Protein AF-A0A2I4C9B1-F1 (afdb_monomer_lite)

pLDDT: mean 78.69, std 13.72, range [33.12, 94.19]

Sequence (118 aa):
MRETKRSGEEERPKWDNKVQYLLTCIGYAVGLGNLWRFPYLCQIYGGGAFLIPYLIALVFEGLPLLYLELAIGQRLRMGSVGVWNSISPLLGGVGIAPMLVSFLCGVFYATILVWVLW

Secondary structure (DSSP, 8-state):
------TT--PPPPPS-HHHHHHHHHHHHS-HHHHHHHHHHHHHTTGGGGHHHHHHHIIIIIHHHHHHHHHHHHHH-S-HHHHHHHH-GGGHHHHHHHHHHHHHHHHHHHHHHHHHH-

Structure (mmCIF, N/CA/C/O backbone):
data_AF-A0A2I4C9B1-F1
#
_entry.id   AF-A0A2I4C9B1-F1
#
loop_
_atom_site.group_PDB
_atom_site.id
_atom_site.type_symbol
_atom_site.label_atom_id
_atom_site.label_alt_id
_atom_site.label_comp_id
_atom_site.label_asym_id
_atom_site.label_entity_id
_atom_site.label_seq_id
_atom_site.pdbx_PDB_ins_code
_atom_site.Cartn_x
_atom_site.Cartn_y
_atom_site.Cartn_z
_atom_site.occupancy
_atom_site.B_iso_or_equiv
_atom_site.auth_seq_id
_atom_site.auth_comp_id
_atom_site.auth_asym_id
_atom_site.auth_atom_id
_atom_site.pdbx_PDB_model_num
ATOM 1 N N . MET A 1 1 ? -35.721 15.806 34.774 1.00 37.75 1 MET A N 1
ATOM 2 C CA . MET A 1 1 ? -35.236 14.529 34.212 1.00 37.75 1 MET A CA 1
ATOM 3 C C . MET A 1 1 ? -34.073 14.859 33.281 1.00 37.75 1 MET A C 1
ATOM 5 O O . MET A 1 1 ? -34.308 15.374 32.199 1.00 37.75 1 MET A O 1
ATOM 9 N N . ARG A 1 2 ? -32.826 14.749 33.759 1.00 33.12 2 ARG A N 1
ATOM 10 C CA . ARG A 1 2 ? -31.621 14.990 32.946 1.00 33.12 2 ARG A CA 1
ATOM 11 C C . ARG A 1 2 ? -31.370 13.720 32.137 1.00 33.12 2 ARG A C 1
ATOM 13 O O . ARG A 1 2 ? -31.045 12.701 32.735 1.00 33.12 2 ARG A O 1
ATOM 20 N N . GLU A 1 3 ? -31.554 13.765 30.822 1.00 43.62 3 GLU A N 1
ATOM 21 C CA . GLU A 1 3 ? -31.039 12.707 29.957 1.00 43.62 3 GLU A CA 1
ATOM 22 C C . GLU A 1 3 ? -29.520 12.840 29.889 1.00 43.62 3 GLU A C 1
ATOM 24 O O . GLU A 1 3 ? -28.957 13.826 29.410 1.00 43.62 3 GLU A O 1
ATOM 29 N N . THR A 1 4 ? -28.856 11.845 30.457 1.00 41.22 4 THR A N 1
ATOM 30 C CA . THR A 1 4 ? -27.414 11.672 30.460 1.00 41.22 4 THR A CA 1
ATOM 31 C C . THR A 1 4 ? -26.935 11.458 29.023 1.00 41.22 4 THR A C 1
ATOM 33 O O . THR A 1 4 ? -26.884 10.328 28.540 1.00 41.22 4 THR A O 1
ATOM 36 N N . LYS A 1 5 ? -26.554 12.536 28.323 1.00 40.28 5 LYS A N 1
ATOM 37 C CA . LYS A 1 5 ? -25.615 12.446 27.196 1.00 40.28 5 LYS A CA 1
ATOM 38 C C . LYS A 1 5 ? -24.366 11.744 27.732 1.00 40.28 5 LYS A C 1
ATOM 40 O O . LYS A 1 5 ? -23.610 12.343 28.494 1.00 40.28 5 LYS A O 1
ATOM 45 N N . ARG A 1 6 ? -24.166 10.470 27.376 1.00 40.19 6 ARG A N 1
ATOM 46 C CA . ARG A 1 6 ? -22.876 9.796 27.555 1.00 40.19 6 ARG A CA 1
ATOM 47 C C . ARG A 1 6 ? -21.861 10.543 26.692 1.00 40.19 6 ARG A C 1
ATOM 49 O O . ARG A 1 6 ? -21.808 10.378 25.481 1.00 40.19 6 ARG A O 1
ATOM 56 N N . SER A 1 7 ? -21.119 11.434 27.333 1.00 43.16 7 SER A N 1
ATOM 57 C CA . SER A 1 7 ? -19.915 12.067 26.818 1.00 43.16 7 SER A CA 1
ATOM 58 C C . SER A 1 7 ? -18.880 10.985 26.496 1.00 43.16 7 SER A C 1
ATOM 60 O O . SER A 1 7 ? -18.407 10.327 27.422 1.00 43.16 7 SER A O 1
ATOM 62 N N . GLY A 1 8 ? -18.540 10.790 25.217 1.00 45.09 8 GLY A N 1
ATOM 63 C CA . GLY A 1 8 ? -17.383 9.966 24.837 1.00 45.09 8 GLY A CA 1
ATOM 64 C C . GLY A 1 8 ? -17.398 9.297 23.459 1.00 45.09 8 GLY A C 1
ATOM 65 O O . GLY A 1 8 ? -16.371 8.757 23.069 1.00 45.09 8 GLY A O 1
ATOM 66 N N . GLU A 1 9 ? -18.497 9.321 22.704 1.00 50.34 9 GLU A N 1
ATOM 67 C CA . GLU A 1 9 ? -18.486 8.853 21.309 1.00 50.34 9 GLU A CA 1
ATOM 68 C C . GLU A 1 9 ? -18.218 10.049 20.389 1.00 50.34 9 GLU A C 1
ATOM 70 O O . GLU A 1 9 ? -19.144 10.737 19.961 1.00 50.34 9 GLU A O 1
ATOM 75 N N . GLU A 1 10 ? -16.940 10.346 20.124 1.00 58.25 10 GLU A N 1
ATOM 76 C CA . GLU A 1 10 ? -16.576 11.189 18.981 1.00 58.25 10 GLU A CA 1
ATOM 77 C C . GLU A 1 10 ? -17.149 10.532 17.720 1.00 58.25 10 GLU A C 1
ATOM 79 O O . GLU A 1 10 ? -16.743 9.436 17.323 1.00 58.25 10 GLU A O 1
ATOM 84 N N . GLU A 1 11 ? -18.152 11.170 17.116 1.00 66.00 11 GLU A N 1
ATOM 85 C CA . GLU A 1 11 ? -18.751 10.689 15.878 1.00 66.00 11 GLU A CA 1
ATOM 86 C C . GLU A 1 11 ? -17.641 10.583 14.818 1.00 66.00 11 GLU A C 1
ATOM 88 O O . GLU A 1 11 ? -16.952 11.563 14.534 1.00 66.00 11 GLU A O 1
ATOM 93 N N . ARG A 1 12 ? -17.423 9.377 14.269 1.00 69.44 12 ARG A N 1
ATOM 94 C CA . ARG A 1 12 ? -16.302 9.107 13.353 1.00 69.44 12 ARG A CA 1
ATOM 95 C C . ARG A 1 12 ? -16.271 10.153 12.229 1.00 69.44 12 ARG A C 1
ATOM 97 O O . ARG A 1 12 ? -17.317 10.355 11.602 1.00 69.44 12 ARG A O 1
ATOM 104 N N . PRO A 1 13 ? -15.104 10.752 11.912 1.00 79.88 13 PRO A N 1
ATOM 105 C CA . PRO A 1 13 ? -15.011 11.743 10.847 1.00 79.88 13 PRO A CA 1
ATOM 106 C C . PRO A 1 13 ? -15.524 11.151 9.531 1.00 79.88 13 PRO A C 1
ATOM 108 O O . PRO A 1 13 ? -15.119 10.060 9.115 1.00 79.88 13 PRO A O 1
ATOM 111 N N . LYS A 1 14 ? -16.465 11.860 8.903 1.00 79.81 14 LYS A N 1
ATOM 112 C CA . LYS A 1 14 ? -17.060 11.509 7.610 1.00 79.81 14 LYS A CA 1
ATOM 113 C C . LYS A 1 14 ? -16.404 12.364 6.530 1.00 79.81 14 LYS A C 1
ATOM 115 O O . LYS A 1 14 ? -16.027 13.502 6.780 1.00 79.81 14 LYS A O 1
ATOM 120 N N . TRP A 1 15 ? -16.278 11.811 5.332 1.00 81.25 15 TRP A N 1
ATOM 121 C CA . TRP A 1 15 ? -15.842 12.578 4.168 1.00 81.25 15 TRP A CA 1
ATOM 122 C C . TRP A 1 15 ? -16.971 13.503 3.714 1.00 81.25 15 TRP A C 1
ATOM 124 O O . TRP A 1 15 ? -18.092 13.026 3.528 1.00 81.25 15 TRP A O 1
ATOM 134 N N . ASP A 1 16 ? -16.669 14.783 3.483 1.00 80.31 16 ASP A N 1
ATOM 135 C CA . ASP A 1 16 ? -17.645 15.746 2.954 1.00 80.31 16 ASP A CA 1
ATOM 136 C C . ASP A 1 16 ? -18.078 15.384 1.530 1.00 80.31 16 ASP A C 1
ATOM 138 O O . ASP A 1 16 ? -19.247 15.505 1.174 1.00 80.31 16 ASP A O 1
ATOM 142 N N . ASN A 1 17 ? -17.143 14.891 0.708 1.00 89.00 17 ASN A N 1
ATOM 143 C CA . ASN A 1 17 ? -17.399 14.569 -0.693 1.00 89.00 17 ASN A CA 1
ATOM 144 C C . ASN A 1 17 ? -16.811 13.216 -1.110 1.00 89.00 17 ASN A C 1
ATOM 146 O O . ASN A 1 17 ? -15.660 12.893 -0.816 1.00 89.00 17 ASN A O 1
ATOM 150 N N . LYS A 1 18 ? -17.564 12.458 -1.922 1.00 84.50 18 LYS A N 1
ATOM 151 C CA . LYS A 1 18 ? -17.085 11.202 -2.539 1.00 84.50 18 LYS A CA 1
ATOM 152 C C . LYS A 1 18 ? -15.841 11.411 -3.406 1.00 84.50 18 LYS A C 1
ATOM 154 O O . LYS A 1 18 ? -14.980 10.540 -3.464 1.00 84.50 18 LYS A O 1
ATOM 159 N N . VAL A 1 19 ? -15.745 12.571 -4.059 1.00 88.81 19 VAL A N 1
ATOM 160 C CA . VAL A 1 19 ? -14.590 12.935 -4.890 1.00 88.81 19 VAL A CA 1
ATOM 161 C C . VAL A 1 19 ? -13.336 13.117 -4.038 1.00 88.81 19 VAL A C 1
ATOM 163 O O . VAL A 1 19 ? -12.282 12.644 -4.439 1.00 88.81 19 VAL A O 1
ATOM 166 N N . GLN A 1 20 ? -13.444 13.727 -2.850 1.00 87.88 20 GLN A N 1
ATOM 167 C CA . GLN A 1 20 ? -12.303 13.863 -1.936 1.00 87.88 20 GLN A CA 1
ATOM 168 C C . GLN A 1 20 ? -11.783 12.490 -1.509 1.00 87.88 20 GLN A C 1
ATOM 170 O O . GLN A 1 20 ? -10.587 12.246 -1.596 1.00 87.88 20 GLN A O 1
ATOM 175 N N . TYR A 1 21 ? -12.685 11.571 -1.151 1.00 86.00 21 TYR A N 1
ATOM 176 C CA . TYR A 1 21 ? -12.308 10.198 -0.814 1.00 86.00 21 TYR A CA 1
ATOM 177 C C . TYR 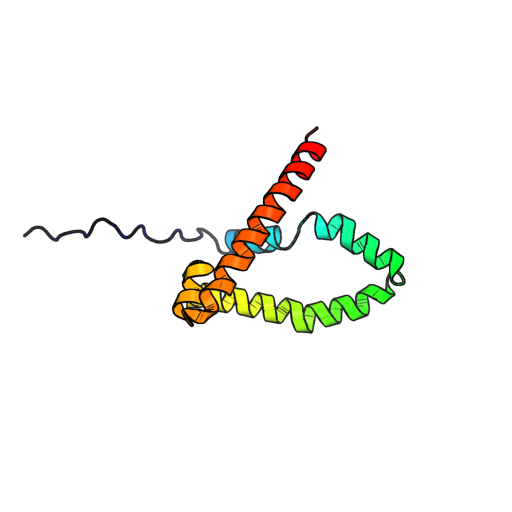A 1 21 ? -11.573 9.498 -1.966 1.00 86.00 21 TYR A C 1
ATOM 179 O O . TYR A 1 21 ? -10.491 8.947 -1.767 1.00 86.00 21 TYR A O 1
ATOM 187 N N . LEU A 1 22 ? -12.125 9.563 -3.183 1.00 88.06 22 LEU A N 1
ATOM 188 C CA . LEU A 1 22 ? -11.498 8.953 -4.356 1.00 88.06 22 LEU A CA 1
ATOM 189 C C . LEU A 1 22 ? -10.124 9.571 -4.647 1.00 88.06 22 LEU A C 1
ATOM 191 O O . LEU A 1 22 ? -9.173 8.846 -4.927 1.00 88.06 22 LEU A O 1
ATOM 195 N N . LEU A 1 23 ? -10.009 10.896 -4.546 1.00 87.94 23 LEU A N 1
ATOM 196 C CA . LEU A 1 23 ? -8.764 11.613 -4.799 1.00 87.94 23 LEU A CA 1
ATOM 197 C C . LEU A 1 23 ? -7.690 11.263 -3.761 1.00 87.94 23 LEU A C 1
ATOM 199 O O . LEU A 1 23 ? -6.537 11.070 -4.133 1.00 87.94 23 LEU A O 1
ATOM 203 N N . THR A 1 24 ? -8.059 11.098 -2.487 1.00 88.56 24 THR A N 1
ATOM 204 C CA . THR A 1 24 ? -7.145 10.604 -1.447 1.00 88.56 24 THR A CA 1
ATOM 205 C C . THR A 1 24 ? -6.672 9.181 -1.745 1.00 88.56 24 THR A C 1
ATOM 207 O O . THR A 1 24 ? -5.480 8.906 -1.629 1.00 88.56 24 THR A O 1
ATOM 210 N N . CYS A 1 25 ? -7.563 8.282 -2.177 1.00 87.12 25 CYS A N 1
ATOM 211 C CA . CYS A 1 25 ? -7.177 6.920 -2.557 1.00 87.12 25 CYS A CA 1
ATOM 212 C C . CYS A 1 25 ? -6.227 6.897 -3.764 1.00 87.12 25 CYS A C 1
ATOM 214 O O . CYS A 1 25 ? -5.235 6.171 -3.746 1.00 87.12 25 CYS A O 1
ATOM 216 N N . ILE A 1 26 ? -6.493 7.708 -4.793 1.00 88.56 26 ILE A N 1
ATOM 217 C CA . ILE A 1 26 ? -5.619 7.817 -5.971 1.00 88.56 26 ILE A CA 1
ATOM 218 C C . ILE A 1 26 ? -4.268 8.425 -5.581 1.00 88.56 26 ILE A C 1
ATOM 220 O O . ILE A 1 26 ? -3.232 7.912 -5.992 1.00 88.56 26 ILE A O 1
ATOM 224 N N . GLY A 1 27 ? -4.261 9.469 -4.748 1.00 87.31 27 GLY A N 1
ATOM 225 C CA . GLY A 1 27 ? -3.032 10.085 -4.243 1.00 87.31 27 GLY A CA 1
ATOM 226 C C . GLY A 1 27 ? -2.188 9.130 -3.396 1.00 87.31 27 GLY A C 1
ATOM 227 O O . GLY A 1 27 ? -0.967 9.172 -3.466 1.00 87.31 27 GLY A O 1
ATOM 228 N N . TYR A 1 28 ? -2.822 8.224 -2.648 1.00 84.94 28 TYR A N 1
ATOM 229 C CA . TYR A 1 28 ? -2.117 7.157 -1.937 1.00 84.94 28 TYR A CA 1
ATOM 230 C C . TYR A 1 28 ? -1.537 6.098 -2.890 1.00 84.94 28 TYR A C 1
ATOM 232 O O . TYR A 1 28 ? -0.433 5.606 -2.669 1.00 84.94 28 TYR A O 1
ATOM 240 N N . ALA A 1 29 ? -2.258 5.757 -3.963 1.00 85.56 29 ALA A N 1
ATOM 241 C CA . ALA A 1 29 ? -1.816 4.765 -4.944 1.00 85.56 29 ALA A CA 1
ATOM 242 C C . ALA A 1 29 ? -0.686 5.273 -5.861 1.00 85.56 29 ALA A C 1
ATOM 244 O O . ALA A 1 29 ? 0.145 4.488 -6.322 1.00 85.56 29 ALA A O 1
ATOM 245 N N . VAL A 1 30 ? -0.644 6.578 -6.144 1.00 84.31 30 VAL A N 1
ATOM 246 C CA . VAL A 1 30 ? 0.359 7.205 -7.015 1.00 84.31 30 VAL A CA 1
ATOM 247 C C . VAL A 1 30 ? 1.458 7.852 -6.168 1.00 84.31 30 VAL A C 1
ATOM 249 O O . VAL A 1 30 ? 1.312 8.974 -5.697 1.00 84.31 30 VAL A O 1
ATOM 252 N N . GLY A 1 31 ? 2.587 7.155 -6.000 1.00 80.25 31 GLY A N 1
ATOM 253 C CA . GLY A 1 31 ? 3.759 7.655 -5.262 1.00 80.25 31 GLY A CA 1
ATOM 254 C C . GLY A 1 31 ? 5.028 7.798 -6.111 1.00 80.25 31 GLY A C 1
ATOM 255 O O . GLY A 1 31 ? 5.068 7.381 -7.269 1.00 80.25 31 GLY A O 1
ATOM 256 N N . LEU A 1 32 ? 6.110 8.314 -5.503 1.00 73.44 32 LEU A N 1
ATOM 257 C CA . LEU A 1 32 ? 7.450 8.417 -6.125 1.00 73.44 32 LEU A CA 1
ATOM 258 C C . LEU A 1 32 ? 7.944 7.077 -6.695 1.00 73.44 32 LEU A C 1
ATOM 260 O O . LEU A 1 32 ? 8.627 7.049 -7.718 1.00 73.44 32 LEU A O 1
ATOM 264 N N . GLY A 1 33 ? 7.527 5.962 -6.086 1.00 72.19 33 GLY A N 1
ATOM 265 C CA . GLY A 1 33 ? 7.772 4.614 -6.595 1.00 72.19 33 GLY A CA 1
ATOM 266 C C . GLY A 1 33 ? 7.336 4.413 -8.049 1.00 72.19 33 GLY A C 1
ATOM 267 O O . GLY A 1 33 ? 8.088 3.826 -8.824 1.00 72.19 33 GLY A O 1
ATOM 268 N N . ASN A 1 34 ? 6.183 4.951 -8.457 1.00 78.38 34 ASN A N 1
ATOM 269 C CA . ASN A 1 34 ? 5.710 4.830 -9.840 1.00 78.38 34 ASN A CA 1
ATOM 270 C C . ASN A 1 34 ? 6.541 5.669 -10.819 1.00 78.38 34 ASN A C 1
ATOM 272 O O . ASN A 1 34 ? 6.621 5.319 -11.990 1.00 78.38 34 ASN A O 1
ATOM 276 N N . LEU A 1 35 ? 7.181 6.745 -10.357 1.00 76.31 35 LEU A N 1
ATOM 277 C CA . LEU A 1 35 ? 7.952 7.640 -11.220 1.00 76.31 35 LEU A CA 1
ATOM 278 C C . LEU A 1 35 ? 9.357 7.113 -11.513 1.00 76.31 35 LEU A C 1
ATOM 280 O O . LEU A 1 35 ? 9.813 7.242 -12.642 1.00 76.31 35 LEU A O 1
ATOM 284 N N . TRP A 1 36 ? 10.040 6.503 -10.537 1.00 72.81 36 TRP A N 1
ATOM 285 C CA . TRP A 1 36 ? 11.408 6.002 -10.743 1.00 72.81 36 TRP A CA 1
ATOM 286 C C . TRP A 1 36 ? 11.489 4.490 -10.969 1.00 72.81 36 TRP A C 1
ATOM 288 O O . TRP A 1 36 ? 12.344 4.022 -11.716 1.00 72.81 36 TRP A O 1
ATOM 298 N N . ARG A 1 37 ? 10.619 3.690 -10.336 1.00 78.56 37 ARG A N 1
ATOM 299 C CA . ARG A 1 37 ? 10.821 2.231 -10.237 1.00 78.56 37 ARG A CA 1
ATOM 300 C C . ARG A 1 37 ? 10.232 1.568 -11.459 1.00 78.56 37 ARG A C 1
ATOM 302 O O . ARG A 1 37 ? 10.845 0.680 -12.036 1.00 78.56 37 ARG A O 1
ATOM 309 N N . PHE A 1 38 ? 9.062 2.044 -11.864 1.00 81.19 38 PHE A N 1
ATOM 310 C CA . PHE A 1 38 ? 8.378 1.569 -13.051 1.00 81.19 38 PHE A CA 1
ATOM 311 C C . PHE A 1 38 ? 9.225 1.713 -14.328 1.00 81.19 38 PHE A C 1
ATOM 313 O O . PHE A 1 38 ? 9.446 0.688 -14.975 1.00 81.19 38 PHE A O 1
ATOM 320 N N . PRO A 1 39 ? 9.784 2.893 -14.681 1.00 79.12 39 PRO A N 1
ATOM 321 C CA . PRO A 1 39 ? 10.628 3.000 -15.873 1.00 79.12 39 PRO A CA 1
ATOM 322 C C . PRO A 1 39 ? 11.931 2.204 -15.744 1.00 79.12 39 PRO A C 1
ATOM 324 O O . PRO A 1 39 ? 12.347 1.575 -16.716 1.00 79.12 39 PRO A O 1
ATOM 327 N N . TYR A 1 40 ? 12.533 2.155 -14.549 1.00 78.31 40 TYR A N 1
ATOM 328 C CA . TYR A 1 40 ? 13.748 1.373 -14.306 1.00 78.31 40 TYR A CA 1
ATOM 329 C C . TYR A 1 40 ? 13.529 -0.129 -14.546 1.00 78.31 40 TYR A C 1
ATOM 331 O O . TYR A 1 40 ? 14.312 -0.765 -15.250 1.00 78.31 40 TYR A O 1
ATOM 339 N N . LEU A 1 41 ? 12.434 -0.699 -14.027 1.00 80.44 41 LEU A N 1
ATOM 340 C CA . LEU A 1 41 ? 12.102 -2.110 -14.250 1.00 80.44 41 LEU A CA 1
ATOM 341 C C . LEU A 1 41 ? 11.723 -2.374 -15.706 1.00 80.44 41 LEU A C 1
ATOM 343 O O . LEU A 1 41 ? 12.178 -3.368 -16.268 1.00 80.44 41 LEU A O 1
ATOM 347 N N . CYS A 1 42 ? 10.951 -1.483 -16.336 1.00 81.50 42 CYS A N 1
ATOM 348 C CA . CYS A 1 42 ? 10.630 -1.626 -17.752 1.00 81.50 42 CYS A CA 1
ATOM 349 C C . CYS A 1 42 ? 11.916 -1.705 -18.581 1.00 81.50 42 CYS A C 1
ATOM 351 O O . CYS A 1 42 ? 12.050 -2.606 -19.393 1.00 81.50 42 CYS A O 1
ATOM 353 N N . GLN A 1 43 ? 12.906 -0.843 -18.338 1.00 78.31 43 GLN A N 1
ATOM 354 C CA . GLN A 1 43 ? 14.136 -0.836 -19.130 1.00 78.31 43 GLN A CA 1
ATOM 355 C C . GLN A 1 43 ? 14.969 -2.123 -18.989 1.00 78.31 43 GLN A C 1
ATOM 357 O O . GLN A 1 43 ? 15.531 -2.589 -19.978 1.00 78.31 43 GLN A O 1
ATOM 362 N N . ILE A 1 44 ? 15.034 -2.720 -17.796 1.00 82.81 44 ILE A N 1
ATOM 363 C CA . ILE A 1 44 ? 15.861 -3.914 -17.540 1.00 82.81 44 ILE A CA 1
ATOM 364 C C . ILE A 1 44 ? 15.188 -5.194 -18.046 1.00 82.81 44 ILE A C 1
ATOM 366 O O . ILE A 1 44 ? 15.862 -6.082 -18.563 1.00 82.81 44 ILE A O 1
ATOM 370 N N . TYR A 1 45 ? 13.862 -5.289 -17.939 1.00 79.06 45 TYR A N 1
ATOM 371 C CA . TYR A 1 45 ? 13.103 -6.502 -18.263 1.00 79.06 45 TYR A CA 1
ATOM 372 C C . TYR A 1 45 ? 12.508 -6.499 -19.684 1.00 79.06 45 TYR A C 1
ATOM 374 O O . TYR A 1 45 ? 11.456 -7.088 -19.928 1.00 79.06 45 TYR A O 1
ATOM 382 N N . GLY A 1 46 ? 13.187 -5.862 -20.644 1.00 78.56 46 GLY A N 1
ATOM 383 C CA . GLY A 1 46 ? 12.800 -5.911 -22.062 1.00 78.56 46 GLY A CA 1
ATOM 384 C C . GLY A 1 46 ? 11.843 -4.803 -22.516 1.00 78.56 46 GLY A C 1
ATOM 385 O O . GLY A 1 46 ? 11.072 -4.986 -23.459 1.00 78.56 46 GLY A O 1
ATOM 386 N N . GLY A 1 47 ? 11.875 -3.644 -21.860 1.00 80.19 47 GLY A N 1
ATOM 387 C CA . GLY A 1 47 ? 11.112 -2.452 -22.226 1.00 80.19 47 GLY A CA 1
ATOM 388 C C . GLY A 1 47 ? 9.604 -2.674 -22.123 1.00 80.19 47 GLY A C 1
ATOM 389 O O . GLY A 1 47 ? 9.063 -3.003 -21.069 1.00 80.19 47 GLY A O 1
ATOM 390 N N . GLY A 1 48 ? 8.920 -2.507 -23.256 1.00 75.62 48 GLY A N 1
ATOM 391 C CA . GLY A 1 48 ? 7.470 -2.676 -23.364 1.00 75.62 48 GLY A CA 1
ATOM 392 C C . GLY A 1 48 ? 6.978 -4.115 -23.176 1.00 75.62 48 GLY A C 1
ATOM 393 O O . GLY A 1 48 ? 5.801 -4.306 -22.887 1.00 75.62 48 GLY A O 1
ATOM 394 N N . ALA A 1 49 ? 7.843 -5.132 -23.274 1.00 82.25 49 ALA A N 1
ATOM 395 C CA . ALA A 1 49 ? 7.438 -6.518 -23.022 1.00 82.25 49 ALA A CA 1
ATOM 396 C C . ALA A 1 49 ? 7.086 -6.765 -21.543 1.00 82.25 49 ALA A C 1
ATOM 398 O O . ALA A 1 49 ? 6.226 -7.592 -21.250 1.00 82.25 49 ALA A O 1
ATOM 399 N N . PHE A 1 50 ? 7.680 -5.998 -20.620 1.00 81.69 50 PHE A N 1
ATOM 400 C CA . PHE A 1 50 ? 7.383 -6.059 -19.186 1.00 81.69 50 PHE A CA 1
ATOM 401 C C . PHE A 1 50 ? 5.966 -5.562 -18.843 1.00 81.69 50 PHE A C 1
ATOM 403 O O . PHE A 1 50 ? 5.399 -5.959 -17.825 1.00 81.69 50 PHE A O 1
ATOM 410 N N . LEU A 1 51 ? 5.347 -4.751 -19.712 1.00 82.69 51 LEU A N 1
ATOM 411 C CA . LEU A 1 51 ? 3.983 -4.254 -19.497 1.00 82.69 51 LEU A CA 1
ATOM 412 C C . LEU A 1 51 ? 2.938 -5.376 -19.522 1.00 82.69 51 LEU A C 1
ATOM 414 O O . LEU A 1 51 ? 1.943 -5.292 -18.809 1.00 82.69 51 LEU A O 1
ATOM 418 N N . ILE A 1 52 ? 3.151 -6.420 -20.327 1.00 87.06 52 ILE A N 1
ATOM 419 C CA . ILE A 1 52 ? 2.197 -7.526 -20.489 1.00 87.06 52 ILE A CA 1
ATOM 420 C C . ILE A 1 52 ? 2.014 -8.301 -19.170 1.00 87.06 52 ILE A C 1
ATOM 422 O O . ILE A 1 52 ? 0.885 -8.346 -18.674 1.00 87.06 52 ILE A O 1
ATOM 426 N N . PRO A 1 53 ? 3.068 -8.867 -18.543 1.00 88.38 53 PRO A N 1
ATOM 427 C CA . PRO A 1 53 ? 2.923 -9.535 -17.252 1.00 88.38 53 PRO A CA 1
ATOM 428 C C . PRO A 1 53 ? 2.515 -8.561 -16.140 1.00 88.38 53 PRO A C 1
ATOM 430 O O . PRO A 1 53 ? 1.754 -8.951 -15.257 1.00 88.38 53 PRO A O 1
ATOM 433 N N . TYR A 1 54 ? 2.948 -7.295 -16.201 1.00 86.81 54 TYR A N 1
ATOM 434 C CA . TYR A 1 54 ? 2.546 -6.273 -15.233 1.00 86.81 54 TYR A CA 1
ATOM 435 C C . TYR A 1 54 ? 1.031 -6.020 -15.247 1.00 86.81 54 TYR A C 1
ATOM 437 O O . TYR A 1 54 ? 0.405 -6.015 -14.191 1.00 86.81 54 TYR A O 1
ATOM 445 N N . LEU A 1 55 ? 0.421 -5.862 -16.426 1.00 88.88 55 LEU A N 1
ATOM 446 C CA . LEU A 1 55 ? -1.026 -5.657 -16.551 1.00 88.88 55 LEU A CA 1
ATOM 447 C C . LEU A 1 55 ? -1.823 -6.882 -16.102 1.00 88.88 55 LEU A C 1
ATOM 449 O O . LEU A 1 55 ? -2.850 -6.732 -15.443 1.00 88.88 55 LEU A O 1
ATOM 453 N N . ILE A 1 56 ? -1.343 -8.088 -16.414 1.00 92.44 56 ILE A N 1
ATOM 454 C CA . ILE A 1 56 ? -1.978 -9.332 -15.965 1.00 92.44 56 ILE A CA 1
ATOM 455 C C . ILE A 1 56 ? -1.948 -9.399 -14.433 1.00 92.44 56 ILE A C 1
ATOM 457 O O . ILE A 1 56 ? -2.999 -9.535 -13.812 1.00 92.44 56 ILE A O 1
ATOM 461 N N . ALA A 1 57 ? -0.782 -9.221 -13.806 1.00 90.81 57 ALA A N 1
ATOM 462 C CA . ALA A 1 57 ? -0.669 -9.208 -12.347 1.00 90.81 57 ALA A CA 1
ATOM 463 C C . ALA A 1 57 ? -1.525 -8.095 -11.713 1.00 90.81 57 ALA A C 1
ATOM 465 O O . ALA A 1 57 ? -2.198 -8.315 -10.710 1.00 90.81 57 ALA A O 1
ATOM 466 N N . LEU A 1 58 ? -1.591 -6.915 -12.330 1.00 89.50 58 LEU A N 1
ATOM 467 C CA . LEU A 1 58 ? -2.411 -5.811 -11.835 1.00 89.50 58 LEU A CA 1
ATOM 468 C C . LEU A 1 58 ? -3.912 -6.134 -11.860 1.00 89.50 58 LEU A C 1
ATOM 470 O O . LEU A 1 58 ? -4.622 -5.791 -10.916 1.00 89.50 58 LEU A O 1
ATOM 474 N N . VAL A 1 59 ? -4.405 -6.804 -12.903 1.00 93.44 59 VAL A N 1
ATOM 475 C CA . VAL A 1 59 ? -5.826 -7.173 -13.008 1.00 93.44 59 VAL A CA 1
ATOM 476 C C . VAL A 1 59 ? -6.178 -8.351 -12.098 1.00 93.44 59 VAL A C 1
ATOM 478 O O . VAL A 1 59 ? -7.241 -8.334 -11.481 1.00 93.44 59 VAL A O 1
ATOM 481 N N . PHE A 1 60 ? -5.306 -9.356 -11.994 1.00 92.69 60 PHE A N 1
ATOM 482 C CA . PHE A 1 60 ? -5.579 -10.578 -11.228 1.00 92.69 60 PHE A CA 1
ATOM 483 C C . PHE A 1 60 ? -5.225 -10.492 -9.743 1.00 92.69 60 PHE A C 1
ATOM 485 O O . PHE A 1 60 ? -5.828 -11.203 -8.948 1.00 92.69 60 PHE A O 1
ATOM 492 N N . GLU A 1 61 ? -4.268 -9.653 -9.358 1.00 92.50 61 GLU A N 1
ATOM 493 C CA . GLU A 1 61 ? -3.829 -9.495 -7.969 1.00 92.50 61 GLU A CA 1
ATOM 494 C C . GLU A 1 61 ? -4.142 -8.085 -7.456 1.00 92.50 61 GLU A C 1
ATOM 496 O O . GLU A 1 61 ? -4.796 -7.930 -6.427 1.00 92.50 61 GLU A O 1
ATOM 501 N N . GLY A 1 62 ? -3.757 -7.046 -8.204 1.00 90.00 62 GLY A N 1
ATOM 502 C CA . GLY A 1 62 ? -3.882 -5.650 -7.766 1.00 90.00 62 GLY A CA 1
ATOM 503 C C . GLY A 1 62 ? -5.328 -5.190 -7.543 1.00 90.00 62 GLY A C 1
ATOM 504 O O . GLY A 1 62 ? -5.683 -4.745 -6.450 1.00 90.00 62 GLY A O 1
ATOM 505 N N . LEU A 1 63 ? -6.180 -5.308 -8.566 1.00 90.25 63 LEU A N 1
ATOM 506 C CA . LEU A 1 63 ? -7.597 -4.935 -8.485 1.00 90.25 63 LEU A CA 1
ATOM 507 C C . LEU A 1 63 ? -8.381 -5.714 -7.415 1.00 90.25 63 LEU A C 1
ATOM 509 O O . LEU A 1 63 ? -9.077 -5.063 -6.629 1.00 90.25 63 LEU A O 1
ATOM 513 N N . PRO A 1 64 ? -8.310 -7.059 -7.337 1.00 91.50 64 PRO A N 1
ATOM 514 C CA . PRO A 1 64 ? -9.067 -7.791 -6.328 1.00 91.50 64 PRO A CA 1
ATOM 515 C C . PRO A 1 64 ? -8.583 -7.502 -4.909 1.00 91.50 64 PRO A C 1
ATOM 517 O O . PRO A 1 64 ? -9.418 -7.388 -4.014 1.00 91.50 64 PRO A O 1
ATOM 520 N N . LEU A 1 65 ? -7.275 -7.324 -4.696 1.00 88.94 65 LEU A N 1
ATOM 521 C CA . LEU A 1 65 ? -6.735 -7.011 -3.374 1.00 88.94 65 LEU A CA 1
ATOM 522 C C . LEU A 1 65 ? -7.145 -5.603 -2.921 1.00 88.94 65 LEU A C 1
ATOM 524 O O . LEU A 1 65 ? -7.601 -5.434 -1.791 1.00 88.94 65 LEU A O 1
ATOM 528 N N . LEU A 1 66 ? -7.101 -4.612 -3.821 1.00 88.75 66 LEU A N 1
ATOM 529 C CA . LEU A 1 66 ? -7.602 -3.263 -3.542 1.00 88.75 66 LEU A CA 1
ATOM 530 C C . LEU A 1 66 ? -9.109 -3.266 -3.251 1.00 88.75 66 LEU A C 1
ATOM 532 O O . LEU A 1 66 ? -9.560 -2.629 -2.301 1.00 88.75 66 LEU A O 1
ATOM 536 N N . TYR A 1 67 ? -9.899 -3.988 -4.051 1.00 88.38 67 TYR A N 1
ATOM 537 C CA . TYR A 1 67 ? -11.343 -4.082 -3.848 1.00 88.38 67 TYR A CA 1
ATOM 538 C C . TYR A 1 67 ? -11.688 -4.740 -2.509 1.00 88.38 67 TYR A C 1
ATOM 540 O O . TYR A 1 67 ? -12.562 -4.251 -1.793 1.00 88.38 67 TYR A O 1
ATOM 548 N N . LEU A 1 68 ? -10.986 -5.816 -2.151 1.00 87.88 68 LEU A N 1
ATOM 549 C CA . LEU A 1 68 ? -11.167 -6.522 -0.888 1.00 87.88 68 LEU A CA 1
ATOM 550 C C . LEU A 1 68 ? -10.832 -5.621 0.305 1.00 87.88 68 LEU A C 1
ATOM 552 O O . LEU A 1 68 ? -11.642 -5.517 1.224 1.00 87.88 68 LEU A O 1
ATOM 556 N N . GLU A 1 69 ? -9.700 -4.917 0.269 1.00 85.81 69 GLU A N 1
ATOM 557 C CA . GLU A 1 69 ? -9.286 -4.006 1.343 1.00 85.81 69 GLU A CA 1
ATOM 558 C C . GLU A 1 69 ? -10.312 -2.878 1.549 1.00 85.81 69 GLU A C 1
ATOM 560 O O . GLU A 1 69 ? -10.746 -2.601 2.671 1.00 85.81 69 GLU A O 1
ATOM 565 N N . LEU A 1 70 ? -10.781 -2.269 0.453 1.00 87.06 70 LEU A N 1
ATOM 566 C CA . LEU A 1 70 ? -11.805 -1.225 0.502 1.00 87.06 70 LEU A CA 1
ATOM 567 C C . LEU A 1 70 ? -13.146 -1.769 1.016 1.00 87.06 70 LEU A C 1
ATOM 569 O O . LEU A 1 70 ? -13.778 -1.138 1.866 1.00 87.06 70 LEU A O 1
ATOM 573 N N . ALA A 1 71 ? -13.571 -2.948 0.554 1.00 86.56 71 ALA A N 1
ATOM 574 C CA . ALA A 1 71 ? -14.815 -3.579 0.984 1.00 86.56 71 ALA A CA 1
ATOM 575 C C . ALA A 1 71 ? -14.789 -3.926 2.482 1.00 86.56 71 ALA A C 1
ATOM 577 O O . ALA A 1 71 ? -15.746 -3.623 3.201 1.00 86.56 71 ALA A O 1
ATOM 578 N N . ILE A 1 72 ? -13.691 -4.505 2.976 1.00 83.94 72 ILE A N 1
ATOM 579 C CA . ILE A 1 72 ? -13.498 -4.830 4.395 1.00 83.94 72 ILE A CA 1
ATOM 580 C C . ILE A 1 72 ? -13.461 -3.549 5.237 1.00 83.94 72 ILE A C 1
ATOM 582 O O . ILE A 1 72 ? -14.181 -3.451 6.237 1.00 83.94 72 ILE A O 1
ATOM 586 N N . GLY A 1 73 ? -12.708 -2.534 4.805 1.00 81.75 73 GLY A N 1
ATOM 587 C CA . GLY A 1 73 ? -12.626 -1.242 5.488 1.00 81.75 73 GLY A CA 1
ATOM 588 C C . GLY A 1 73 ? -13.979 -0.527 5.589 1.00 81.75 73 GLY A C 1
ATOM 589 O O . GLY A 1 73 ? -14.313 0.048 6.632 1.00 81.75 73 GLY A O 1
ATOM 590 N N . GLN A 1 74 ? -14.806 -0.611 4.542 1.00 81.56 74 GLN A N 1
ATOM 591 C CA . GLN A 1 74 ? -16.162 -0.056 4.534 1.00 81.56 74 GLN A CA 1
ATOM 592 C C . GLN A 1 74 ? -17.156 -0.867 5.379 1.00 81.56 74 GLN A C 1
ATOM 594 O O . GLN A 1 74 ? -18.052 -0.271 5.984 1.00 81.56 74 GLN A O 1
ATOM 599 N N . ARG A 1 75 ? -17.012 -2.201 5.438 1.00 78.19 75 ARG A N 1
ATOM 600 C CA . ARG A 1 75 ? -17.886 -3.101 6.212 1.00 78.19 75 ARG A CA 1
ATOM 601 C C . ARG A 1 75 ? -17.644 -3.010 7.712 1.00 78.19 75 ARG A C 1
ATOM 603 O O . ARG A 1 75 ? -18.596 -2.813 8.460 1.00 78.19 75 ARG A O 1
ATOM 610 N N . LEU A 1 76 ? -16.393 -3.147 8.144 1.00 77.38 76 LEU A N 1
ATOM 611 C CA . LEU A 1 76 ? -16.051 -3.221 9.566 1.00 77.38 76 LEU A CA 1
ATOM 612 C C . LEU A 1 76 ? -15.961 -1.844 10.213 1.00 77.38 76 LEU A C 1
ATOM 614 O O . LEU A 1 76 ? -16.123 -1.730 11.420 1.00 77.38 76 LEU A O 1
ATOM 618 N N . ARG A 1 77 ? -15.737 -0.789 9.419 1.00 72.50 77 ARG A N 1
ATOM 619 C CA . ARG A 1 77 ? -15.661 0.601 9.887 1.00 72.50 77 ARG A CA 1
ATOM 620 C C . ARG A 1 77 ? -14.711 0.810 11.086 1.00 72.50 77 ARG A C 1
ATOM 622 O O . ARG A 1 77 ? -14.888 1.766 11.839 1.00 72.50 77 ARG A O 1
ATOM 629 N N . MET A 1 78 ? -13.682 -0.021 11.216 1.00 72.12 78 MET A N 1
ATOM 630 C CA . MET A 1 78 ? -12.650 0.055 12.252 1.00 72.12 78 MET A CA 1
ATOM 631 C C . MET A 1 78 ? -11.282 0.350 11.623 1.00 72.12 78 MET A C 1
ATOM 633 O O . MET A 1 78 ? -11.112 0.227 10.411 1.00 72.12 78 MET A O 1
ATOM 637 N N . GLY A 1 79 ? -10.312 0.786 12.432 1.00 70.31 79 GLY A N 1
ATOM 638 C CA . GLY A 1 79 ? -8.923 0.942 11.985 1.00 70.31 79 GLY A CA 1
ATOM 639 C C . GLY A 1 79 ? -8.267 -0.409 11.683 1.00 70.31 79 GLY A C 1
ATOM 640 O O . GLY A 1 79 ? -8.780 -1.443 12.102 1.00 70.31 79 GLY A O 1
ATOM 641 N N . SER A 1 80 ? -7.118 -0.406 11.000 1.00 67.44 80 SER A N 1
ATOM 642 C CA . SER A 1 80 ? -6.446 -1.636 10.540 1.00 67.44 80 SER A CA 1
ATOM 643 C C . SER A 1 80 ? -6.220 -2.651 11.679 1.00 67.44 80 SER A C 1
ATOM 645 O O . SER A 1 80 ? -6.615 -3.806 11.566 1.00 67.44 80 SER A O 1
ATOM 647 N N . VAL A 1 81 ? -5.746 -2.211 12.853 1.00 68.50 81 VAL A N 1
ATOM 648 C CA . VAL A 1 81 ? -5.595 -3.076 14.046 1.00 68.50 81 VAL A CA 1
ATOM 649 C C . VAL A 1 81 ? -6.944 -3.572 14.595 1.00 68.50 81 VAL A C 1
ATOM 651 O O . VAL A 1 81 ? -7.061 -4.721 15.012 1.00 68.50 81 VAL A O 1
ATOM 654 N N . GLY A 1 82 ? -7.984 -2.733 14.566 1.00 65.62 82 GLY A N 1
ATOM 655 C CA . GLY A 1 82 ? -9.323 -3.080 15.059 1.00 65.62 82 GLY A CA 1
ATOM 656 C C . GLY A 1 82 ? -10.073 -4.068 14.160 1.00 65.62 82 GLY A C 1
ATOM 6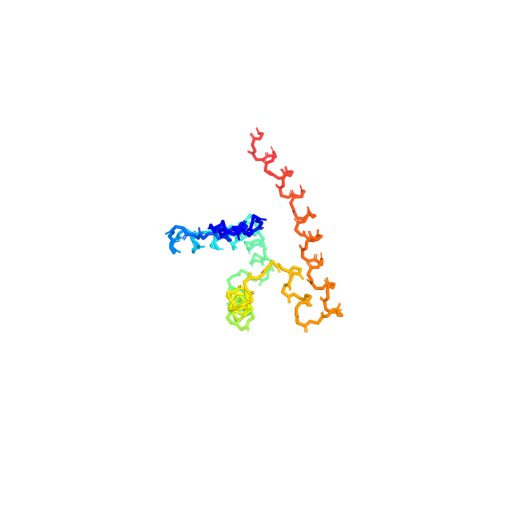57 O O . GLY A 1 82 ? -10.799 -4.922 14.664 1.00 65.62 82 GLY A O 1
ATOM 658 N N . VAL A 1 83 ? -9.854 -4.000 12.844 1.00 70.38 83 VAL A N 1
ATOM 659 C CA . VAL A 1 83 ? -10.392 -4.944 11.851 1.00 70.38 83 VAL A CA 1
ATOM 660 C C . VAL A 1 83 ? -9.852 -6.349 12.100 1.00 70.38 83 VAL A C 1
ATOM 662 O O . VAL A 1 83 ? -10.633 -7.285 12.267 1.00 70.38 83 VAL A O 1
ATOM 665 N N . TRP A 1 84 ? -8.528 -6.490 12.199 1.00 68.62 84 TRP A N 1
ATOM 666 C CA . TRP A 1 84 ? -7.895 -7.795 12.388 1.00 68.62 84 TRP A CA 1
ATOM 667 C C . TRP A 1 84 ? -8.178 -8.393 13.770 1.00 68.62 84 TRP A C 1
ATOM 669 O O . TRP A 1 84 ? -8.440 -9.590 13.862 1.00 68.62 84 TRP A O 1
ATOM 679 N N . ASN A 1 85 ? -8.251 -7.565 14.820 1.00 64.81 85 ASN A N 1
ATOM 680 C CA . ASN A 1 85 ? -8.623 -8.020 16.164 1.00 64.81 85 ASN A CA 1
ATOM 681 C C . ASN A 1 85 ? -10.100 -8.465 16.261 1.00 64.81 85 ASN A C 1
ATOM 683 O O . ASN A 1 85 ? -10.423 -9.353 17.043 1.00 64.81 85 ASN A O 1
ATOM 687 N N . SER A 1 86 ? -10.993 -7.889 15.443 1.00 64.94 86 SER A N 1
ATOM 68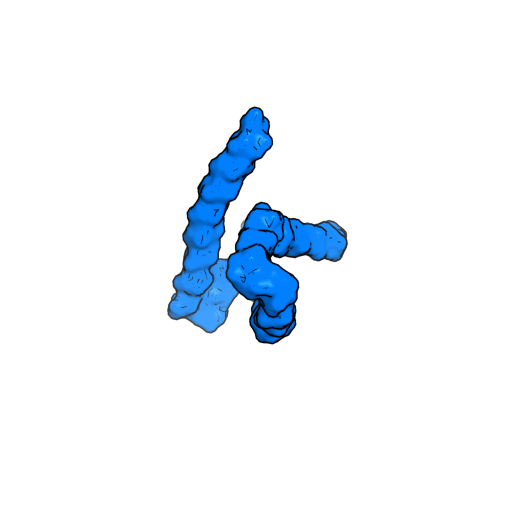8 C CA . SER A 1 86 ? -12.417 -8.274 15.398 1.00 64.94 86 SER A CA 1
ATOM 689 C C . SER A 1 86 ? -12.672 -9.580 14.642 1.00 64.94 86 SER A C 1
ATOM 691 O O . SER A 1 86 ? -13.665 -10.252 14.904 1.00 64.94 86 SER A O 1
ATOM 693 N N . ILE A 1 87 ? -11.799 -9.937 13.694 1.00 66.44 87 ILE A N 1
ATOM 694 C CA . ILE A 1 87 ? -11.899 -11.183 12.921 1.00 66.44 87 ILE A CA 1
ATOM 695 C C . ILE A 1 87 ? -11.299 -12.352 13.711 1.00 66.44 87 ILE A C 1
ATOM 697 O O . ILE A 1 87 ? -11.912 -13.413 13.800 1.00 66.44 87 ILE A O 1
ATOM 701 N N . SER A 1 88 ? -10.107 -12.176 14.288 1.00 58.28 88 SER A N 1
ATOM 702 C CA . SER A 1 88 ? -9.507 -13.159 15.192 1.00 58.28 88 SER A CA 1
ATOM 703 C C . SER A 1 88 ? -8.383 -12.528 16.021 1.00 58.28 88 SER A C 1
ATOM 705 O O . SER A 1 88 ? -7.468 -11.941 15.441 1.00 58.28 88 SER A O 1
ATOM 707 N N . PRO A 1 89 ? -8.354 -12.719 17.353 1.00 64.12 89 PRO A N 1
ATOM 708 C CA . PRO A 1 89 ? -7.283 -12.195 18.206 1.00 64.12 89 PRO A CA 1
ATOM 709 C C . PRO A 1 89 ? -5.895 -12.773 17.861 1.00 64.12 89 PRO A C 1
ATOM 711 O O . PRO A 1 89 ? -4.879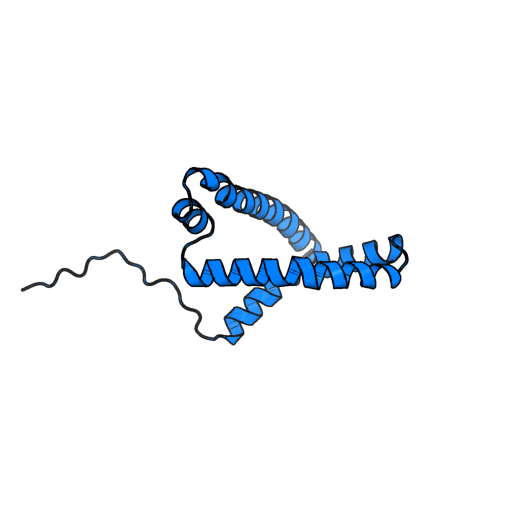 -12.147 18.150 1.00 64.12 89 PRO A O 1
ATOM 714 N N . LEU A 1 90 ? -5.831 -13.928 17.181 1.00 62.59 90 LEU A N 1
ATOM 715 C CA . LEU A 1 90 ? -4.586 -14.528 16.671 1.00 62.59 90 LEU A CA 1
ATOM 716 C C . LEU A 1 90 ? -4.040 -13.820 15.416 1.00 62.59 90 LEU A C 1
ATOM 718 O O . LEU A 1 90 ? -2.837 -13.849 15.172 1.00 62.59 90 LEU A O 1
ATOM 722 N N . LEU A 1 91 ? -4.898 -13.149 14.639 1.00 64.75 91 LEU A N 1
ATOM 723 C CA . LEU A 1 91 ? -4.507 -12.365 13.460 1.00 64.75 91 LEU A CA 1
ATOM 724 C C . LEU A 1 91 ? -4.124 -10.918 13.814 1.00 64.75 91 LEU A C 1
ATOM 726 O O . LEU A 1 91 ? -3.833 -10.127 12.920 1.00 64.75 91 LEU A O 1
ATOM 730 N N . GLY A 1 92 ? -4.051 -10.565 15.104 1.00 62.69 92 GLY A N 1
ATOM 731 C CA . GLY A 1 92 ? -3.671 -9.222 15.560 1.00 62.69 92 GLY A CA 1
ATOM 732 C C . GLY A 1 92 ? -2.314 -8.743 15.023 1.00 62.69 92 GLY A C 1
ATOM 733 O O . GLY A 1 92 ? -2.139 -7.552 14.759 1.00 62.69 92 GLY A O 1
ATOM 734 N N . GLY A 1 93 ? -1.382 -9.666 14.753 1.00 69.00 93 GLY A N 1
ATOM 735 C CA . GLY A 1 93 ? -0.095 -9.354 14.122 1.00 69.00 93 GLY A CA 1
ATOM 736 C C . GLY A 1 93 ? -0.222 -8.771 12.708 1.00 69.00 93 GLY A C 1
ATOM 737 O O . GLY A 1 93 ? 0.582 -7.920 12.328 1.00 69.00 93 GLY A O 1
ATOM 738 N N . VAL A 1 94 ? -1.270 -9.142 11.962 1.00 78.06 94 VAL A N 1
ATOM 739 C CA . VAL A 1 94 ? -1.541 -8.626 10.608 1.00 78.06 94 VAL A CA 1
ATOM 740 C C . VAL A 1 94 ? -1.916 -7.143 10.641 1.00 78.06 94 VAL A C 1
ATOM 742 O O . VAL A 1 94 ? -1.630 -6.426 9.692 1.00 78.06 94 VAL A O 1
ATOM 745 N N . GLY A 1 95 ? -2.473 -6.645 11.749 1.00 75.56 95 GLY A N 1
ATOM 746 C CA . GLY A 1 95 ? -2.720 -5.213 11.939 1.00 75.56 95 GLY A CA 1
ATOM 747 C C . GLY A 1 95 ? -1.480 -4.418 12.365 1.00 75.56 95 GLY A C 1
ATOM 748 O O . GLY A 1 95 ? -1.357 -3.244 12.023 1.00 75.56 95 GLY A O 1
ATOM 749 N N . ILE A 1 96 ? -0.544 -5.042 13.090 1.00 80.19 96 ILE A N 1
ATOM 750 C CA . ILE A 1 96 ? 0.676 -4.383 13.596 1.00 80.19 96 ILE A CA 1
ATOM 751 C C . ILE A 1 96 ? 1.767 -4.317 12.514 1.00 80.19 96 ILE A C 1
ATOM 753 O O . ILE A 1 96 ? 2.491 -3.326 12.420 1.00 80.19 96 ILE A O 1
ATOM 757 N N . ALA A 1 97 ? 1.863 -5.333 11.655 1.00 85.19 97 ALA A N 1
ATOM 758 C CA . ALA A 1 97 ? 2.820 -5.371 10.550 1.00 85.19 97 ALA A CA 1
ATOM 759 C C . ALA A 1 97 ? 2.764 -4.129 9.625 1.00 85.19 97 ALA A C 1
ATOM 761 O O . ALA A 1 97 ? 3.800 -3.477 9.459 1.00 85.19 97 ALA A O 1
ATOM 762 N N . PRO A 1 98 ? 1.606 -3.717 9.065 1.00 84.06 98 PRO A N 1
ATOM 763 C CA . PRO A 1 98 ? 1.529 -2.535 8.209 1.00 84.06 98 PRO A CA 1
ATOM 764 C C . PRO A 1 98 ? 1.805 -1.232 8.970 1.00 84.06 98 PRO A C 1
ATOM 766 O O . PRO A 1 98 ? 2.262 -0.270 8.356 1.00 84.06 98 PRO A O 1
ATOM 769 N N . MET A 1 99 ? 1.595 -1.186 10.292 1.00 86.81 99 MET A N 1
ATOM 770 C CA . MET A 1 99 ? 1.947 -0.024 11.118 1.00 86.81 99 MET A CA 1
ATOM 771 C C . MET A 1 99 ? 3.468 0.177 11.174 1.00 86.81 99 MET A C 1
ATOM 773 O O . MET A 1 99 ? 3.949 1.285 10.935 1.00 86.81 99 MET A O 1
ATOM 777 N N . LEU A 1 100 ? 4.230 -0.897 11.409 1.00 90.25 100 LEU A N 1
ATOM 778 C CA . LEU A 1 100 ? 5.697 -0.857 11.383 1.00 90.25 100 LEU A CA 1
ATOM 779 C C . LEU A 1 100 ? 6.235 -0.524 9.987 1.00 90.25 100 LEU A C 1
ATOM 781 O O . LEU A 1 100 ? 7.122 0.317 9.851 1.00 90.25 100 LEU A O 1
ATOM 785 N N . VAL A 1 101 ? 5.671 -1.139 8.943 1.00 90.25 101 VAL A N 1
ATOM 786 C CA . VAL A 1 101 ? 6.063 -0.861 7.553 1.00 90.25 101 VAL A CA 1
ATOM 787 C C . VAL A 1 101 ? 5.796 0.600 7.193 1.00 90.25 101 VAL A C 1
ATOM 789 O O . VAL A 1 101 ? 6.666 1.250 6.619 1.00 90.25 101 VAL A O 1
ATOM 792 N N . SER A 1 102 ? 4.638 1.145 7.575 1.00 89.06 102 SER A N 1
ATOM 793 C CA . SER A 1 102 ? 4.293 2.550 7.321 1.00 89.06 102 SER A CA 1
ATOM 794 C C . SER A 1 102 ? 5.239 3.511 8.039 1.00 89.06 102 SER A C 1
ATOM 796 O O . SER A 1 102 ? 5.607 4.532 7.466 1.00 89.06 102 SER A O 1
ATOM 798 N N . PHE A 1 103 ? 5.684 3.175 9.253 1.00 91.44 103 PHE A N 1
ATOM 799 C CA . PHE A 1 103 ? 6.671 3.969 9.986 1.00 91.44 103 PHE A CA 1
ATOM 800 C C . PHE A 1 103 ? 8.033 3.993 9.278 1.00 91.44 103 PHE A C 1
ATOM 802 O O . PHE A 1 103 ? 8.567 5.068 9.008 1.00 91.44 103 PHE A O 1
ATOM 809 N N . LEU A 1 104 ? 8.568 2.823 8.913 1.00 92.00 104 LEU A N 1
ATOM 810 C CA . LEU A 1 104 ? 9.847 2.720 8.198 1.00 92.00 104 LEU A CA 1
ATOM 811 C C . LEU A 1 104 ? 9.794 3.420 6.834 1.00 92.00 104 LEU A C 1
ATOM 813 O O . LEU A 1 104 ? 10.711 4.152 6.463 1.00 92.00 104 LEU A O 1
ATOM 817 N N . CYS A 1 105 ? 8.692 3.226 6.109 1.00 89.94 105 CYS A N 1
ATOM 818 C CA . CYS A 1 105 ? 8.422 3.891 4.843 1.00 89.94 105 CYS A CA 1
ATOM 819 C C . CYS A 1 105 ? 8.371 5.415 5.033 1.00 89.94 105 CYS A C 1
ATOM 821 O O . CYS A 1 105 ? 9.057 6.147 4.326 1.00 89.94 105 CYS A O 1
ATOM 823 N N . GLY A 1 106 ? 7.646 5.899 6.044 1.00 89.62 106 GLY A N 1
ATOM 824 C CA . GLY A 1 106 ? 7.535 7.322 6.358 1.00 89.62 106 GLY A CA 1
ATOM 825 C C . GLY A 1 106 ? 8.887 7.994 6.596 1.00 89.62 106 GLY A C 1
ATOM 826 O O . GLY A 1 106 ? 9.128 9.061 6.040 1.00 89.62 106 GLY A O 1
ATOM 827 N N . VAL A 1 107 ? 9.796 7.354 7.341 1.00 92.31 107 VAL A N 1
ATOM 828 C CA . VAL A 1 107 ? 11.155 7.881 7.569 1.00 92.31 107 VAL A CA 1
ATOM 829 C C . VAL A 1 107 ? 11.928 8.006 6.254 1.00 92.31 107 VAL A C 1
ATOM 831 O O . VAL A 1 107 ? 12.490 9.061 5.971 1.00 92.31 107 VAL A O 1
ATOM 834 N N . PHE A 1 108 ? 11.912 6.962 5.421 1.00 89.69 108 PHE A N 1
ATOM 835 C CA . PHE A 1 108 ? 12.601 6.962 4.129 1.00 89.69 108 PHE A CA 1
ATOM 836 C C . PHE A 1 108 ? 12.059 8.042 3.182 1.00 89.69 108 PHE A C 1
ATOM 838 O O . PHE A 1 108 ? 12.823 8.836 2.630 1.00 89.69 108 PHE A O 1
ATOM 845 N N . TYR A 1 109 ? 10.735 8.113 3.027 1.00 87.56 109 TYR A N 1
ATOM 846 C CA . TYR A 1 109 ? 10.093 9.111 2.173 1.00 87.56 109 TYR A CA 1
ATOM 847 C C . TYR A 1 109 ? 10.290 10.536 2.699 1.00 87.56 109 TYR A C 1
ATOM 849 O O . TYR A 1 109 ? 10.498 11.444 1.898 1.00 87.56 109 TYR A O 1
ATOM 857 N N . ALA A 1 110 ? 10.291 10.748 4.019 1.00 89.75 110 ALA A N 1
ATOM 858 C CA . ALA A 1 110 ? 10.567 12.056 4.608 1.00 89.75 110 ALA A CA 1
ATOM 859 C C . ALA A 1 110 ? 11.978 12.555 4.257 1.00 89.75 110 ALA A C 1
ATOM 861 O O . ALA A 1 110 ? 12.131 13.717 3.888 1.00 89.75 110 ALA A O 1
ATOM 862 N N . THR A 1 111 ? 12.997 11.688 4.293 1.00 90.81 111 THR A N 1
ATOM 863 C CA . THR A 1 111 ? 14.361 12.056 3.875 1.00 90.81 111 THR A CA 1
ATOM 864 C C . THR A 1 111 ? 14.418 12.476 2.406 1.00 90.81 111 THR A C 1
ATOM 866 O O . THR A 1 111 ? 15.045 13.482 2.082 1.00 90.81 111 THR A O 1
ATOM 869 N N . ILE A 1 112 ? 13.726 11.757 1.520 1.00 88.81 112 ILE A N 1
ATOM 870 C CA . ILE A 1 112 ? 13.660 12.104 0.092 1.00 88.81 112 ILE A CA 1
ATOM 871 C C . ILE A 1 112 ? 12.968 13.451 -0.117 1.00 88.81 112 ILE A C 1
ATOM 873 O O . ILE A 1 112 ? 13.439 14.261 -0.907 1.00 88.81 112 ILE A O 1
ATOM 877 N N . LEU A 1 113 ? 11.876 13.720 0.604 1.00 89.06 113 LEU A N 1
ATOM 878 C CA . LEU A 1 113 ? 11.190 15.010 0.525 1.00 89.06 113 LEU A CA 1
ATOM 879 C C . LEU A 1 113 ? 12.093 16.165 0.964 1.00 89.06 113 LEU A C 1
ATOM 881 O O . LEU A 1 113 ? 12.092 17.204 0.313 1.00 89.06 113 LEU A O 1
ATOM 885 N N . VAL A 1 114 ? 12.897 15.975 2.015 1.00 94.19 114 VAL A N 1
ATOM 886 C CA . VAL A 1 114 ? 13.895 16.969 2.441 1.00 94.19 114 VAL A CA 1
ATOM 887 C C . VAL A 1 114 ? 14.922 17.223 1.337 1.00 94.19 114 VAL A C 1
ATOM 889 O O . VAL A 1 114 ? 15.262 18.373 1.092 1.00 94.19 114 VAL A O 1
ATOM 892 N N . TRP A 1 115 ? 15.382 16.182 0.640 1.00 91.69 115 TRP A N 1
ATOM 893 C CA . TRP A 1 115 ? 16.326 16.330 -0.474 1.00 91.69 115 TRP A CA 1
ATOM 894 C C . TRP A 1 115 ? 15.728 17.008 -1.706 1.00 91.69 115 TRP A C 1
ATOM 896 O O . TRP A 1 115 ? 16.462 17.648 -2.442 1.00 91.69 115 TRP A O 1
ATOM 906 N N . VAL A 1 116 ? 14.427 16.849 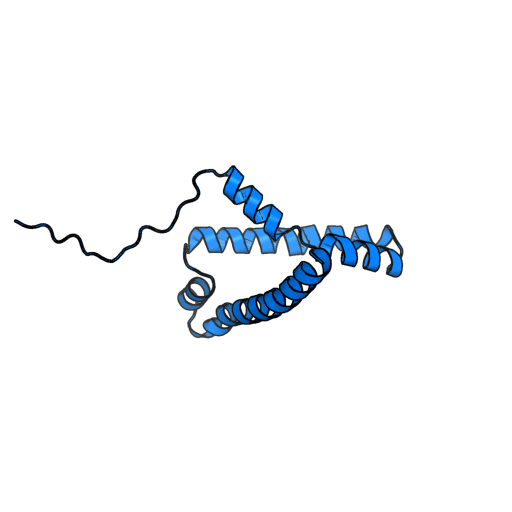-1.958 1.00 87.88 116 VAL A N 1
ATOM 907 C CA . VAL A 1 116 ? 13.736 17.521 -3.074 1.00 87.88 116 VAL A CA 1
ATOM 908 C C . VAL A 1 116 ? 13.431 18.985 -2.749 1.00 87.88 116 VAL A C 1
ATOM 910 O O . VAL A 1 116 ? 13.354 1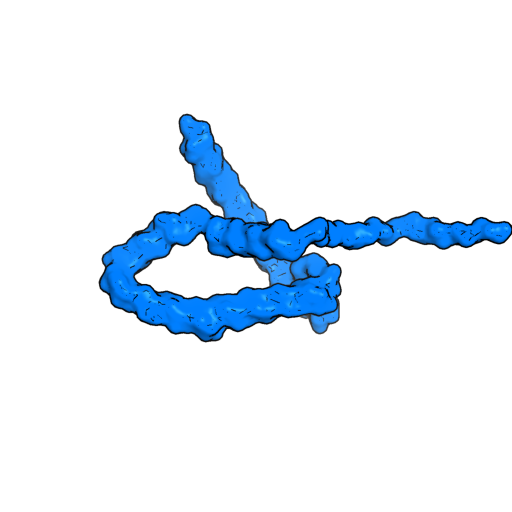9.810 -3.654 1.00 87.88 116 VAL A O 1
ATOM 913 N N . LEU A 1 117 ? 13.204 19.300 -1.470 1.00 90.81 117 LEU A N 1
ATOM 914 C CA . LEU A 1 117 ? 12.940 20.662 -1.003 1.00 90.81 117 LEU A CA 1
ATOM 915 C C . LEU A 1 117 ? 14.213 21.522 -0.950 1.00 90.81 117 LEU A C 1
ATOM 917 O O . LEU A 1 117 ? 14.116 22.744 -1.049 1.00 90.81 117 LEU A O 1
ATOM 921 N N . TRP A 1 118 ? 15.364 20.882 -0.739 1.00 85.00 118 TRP A N 1
ATOM 922 C CA . TRP A 1 118 ? 16.683 21.509 -0.748 1.00 85.00 118 TRP A CA 1
ATOM 923 C C . TRP A 1 118 ? 17.133 21.843 -2.173 1.00 85.00 118 TRP A C 1
ATOM 925 O O . TRP A 1 118 ? 17.515 23.013 -2.399 1.00 85.00 118 TRP A O 1
#

Organism: Austrofundulus limnaeus (NCBI:txid52670)

Radius of gyration: 19.87 Å; chains: 1; bounding box: 52×36×58 Å

InterPro domains:
  IPR000175 Sodium:neurotransmitter symporter [PF00209] (12-117)
  IPR000175 Sodium:neurotransmitter symporter [PR00176] (20-41)
  IPR000175 Sodium:neurotransmitter symporter [PR00176] (49-68)
  IPR000175 Sodium:neurotransmitter symporter [PR00176] (93-118)
  IPR000175 Sodium:neurotransmitter symporter [PS00610] (36-50)
  IPR000175 Sodium:neurotransmitter symporter [PS50267] (11-118)
  IPR000175 Sodium:neurotransmitter symporter [PTHR11616] (4-118)
  IPR037272 Sodium:neurotransmitter symporter superfamily [SSF161070] (12-118)

Foldseek 3Di:
DDDDPPPDDPPPDDDPDPVVVVVVVVVVVDDPCCVPVVQVVLVVVPNCVVVVVVVVCCVPPVVVVVVVVVVLCVVVVDQLLSSQVVVDVVSSVVSVVVVVVVVVVVVVVVVVVVVVVD